Protein AF-A0AAW1KLZ0-F1 (afdb_monomer)

Radius of gyration: 22.23 Å; Cα contacts (8 Å, |Δi|>4): 34; chains: 1; bounding box: 44×63×55 Å

Sequence (126 aa):
MDEKMSIMEETTAYPTRASALPMIKRNHWLFYRKLFGDSEFSLIRERKLTFKEFVVITVILHMNVNRVIHMSDMGLRYGTGHVAVIYILFQLWIDMPLMMLCSFLSSYCRKSYLTFWDCVPLFQGK

Organism: Popillia japonica (NCBI:txid7064)

Foldseek 3Di:
DDDDDPPPPPPPPDQDCVRVVVVVVVVVVVVVCVVQNPVVVVVVVPDDDDPVRVVVVVVVVVPDPVVVVVLVVCCVVPNNVVSVVVVVCCCVPPVVVVVVVVVVLCVVVVDDPLCSCVVPVVPNHD

Mean predicted aligned error: 15.11 Å

pLDDT: mean 70.22, std 16.23, range [37.16, 94.5]

Solvent-accessible surface area (backbone atoms only — not comparable to full-atom values): 7654 Å² total; per-residue (Å²): 137,86,81,84,80,86,77,76,76,78,71,82,69,72,72,46,54,85,65,37,49,61,51,51,52,47,52,50,50,53,52,51,38,72,75,56,35,78,78,50,48,67,51,56,78,71,52,76,74,51,72,67,57,51,51,52,54,51,51,57,71,67,64,46,70,66,57,57,53,52,51,50,56,48,19,74,75,70,38,51,67,60,49,50,54,53,50,51,49,49,42,62,74,46,49,46,56,50,52,51,49,53,51,51,51,40,67,72,65,74,43,57,79,87,59,49,40,69,80,44,71,90,70,53,65,126

Structure (mmCIF, N/CA/C/O backbone):
data_AF-A0AAW1KLZ0-F1
#
_entry.id   AF-A0AAW1KLZ0-F1
#
loop_
_atom_site.group_PDB
_atom_site.id
_atom_site.type_symbol
_atom_site.label_atom_id
_atom_site.label_alt_id
_atom_site.label_comp_id
_atom_site.label_asym_id
_atom_site.label_entity_id
_atom_site.label_seq_id
_atom_site.pdbx_PDB_ins_code
_atom_site.Cartn_x
_atom_site.Cartn_y
_atom_site.Cartn_z
_atom_site.occupancy
_atom_site.B_iso_or_equiv
_atom_site.auth_seq_id
_atom_site.auth_comp_id
_atom_site.auth_asym_id
_atom_site.auth_atom_id
_atom_site.pdbx_PDB_model_num
ATOM 1 N N . MET A 1 1 ? 23.178 -47.233 35.937 1.00 46.44 1 MET A N 1
ATOM 2 C CA . MET A 1 1 ? 23.935 -46.343 35.030 1.00 46.44 1 MET A CA 1
ATOM 3 C C . MET A 1 1 ? 23.117 -46.214 33.760 1.00 46.44 1 MET A C 1
ATOM 5 O O . MET A 1 1 ? 22.369 -47.146 33.509 1.00 46.44 1 MET A O 1
ATOM 9 N N . ASP A 1 2 ? 23.222 -45.070 33.078 1.00 38.81 2 ASP A N 1
ATOM 10 C CA . ASP A 1 2 ? 22.354 -44.523 32.006 1.00 38.81 2 ASP A CA 1
ATOM 11 C C . ASP A 1 2 ? 21.281 -43.586 32.596 1.00 38.81 2 ASP A C 1
ATOM 13 O O . ASP A 1 2 ? 20.143 -43.969 32.834 1.00 38.81 2 ASP A O 1
ATOM 17 N N . GLU A 1 3 ? 21.582 -42.401 33.133 1.00 42.12 3 GLU A N 1
ATOM 18 C CA . GLU A 1 3 ? 22.242 -41.205 32.574 1.00 42.12 3 GLU A CA 1
ATOM 19 C C . GLU A 1 3 ? 21.648 -40.673 31.249 1.00 42.12 3 GLU A C 1
ATOM 21 O O . GLU A 1 3 ? 22.030 -41.072 30.160 1.00 42.12 3 GLU A O 1
ATOM 26 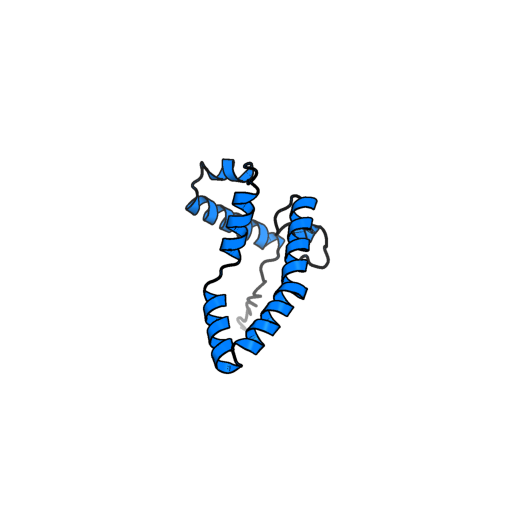N N . LYS A 1 4 ? 20.732 -39.702 31.422 1.00 46.59 4 LYS A N 1
ATOM 27 C CA . LYS A 1 4 ? 20.462 -38.504 30.601 1.00 46.59 4 LYS A CA 1
ATOM 28 C C . LYS A 1 4 ? 20.354 -38.660 29.078 1.00 46.59 4 LYS A C 1
ATOM 30 O O . LYS A 1 4 ? 21.356 -38.677 28.376 1.00 46.59 4 LYS A O 1
ATOM 35 N N . MET A 1 5 ? 19.150 -38.389 28.571 1.00 37.16 5 MET A N 1
ATOM 36 C CA . MET A 1 5 ? 19.009 -37.398 27.497 1.00 37.16 5 MET A CA 1
ATOM 37 C C . MET A 1 5 ? 17.598 -36.798 27.513 1.00 37.16 5 MET A C 1
ATOM 39 O O . MET A 1 5 ? 16.689 -37.243 26.820 1.00 37.16 5 MET A O 1
ATOM 43 N N . SER A 1 6 ? 17.400 -35.784 28.361 1.00 40.72 6 SER A N 1
ATOM 44 C CA . SER A 1 6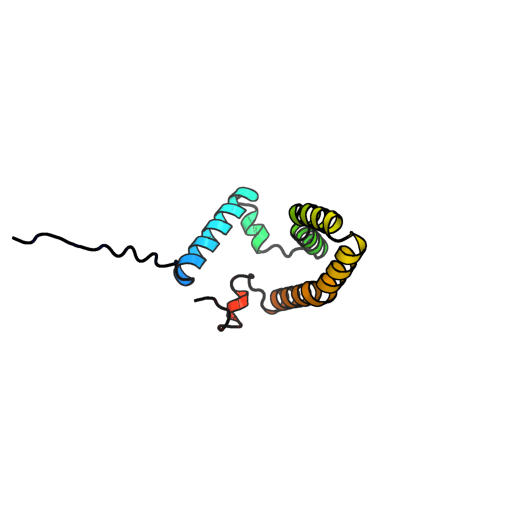 ? 16.271 -34.863 28.236 1.00 40.72 6 SER A CA 1
ATOM 45 C C . SER A 1 6 ? 16.500 -34.024 26.981 1.00 40.72 6 SER A C 1
ATOM 47 O O . SER A 1 6 ? 17.204 -33.013 27.016 1.00 40.72 6 SER A O 1
ATOM 49 N N . ILE A 1 7 ? 15.945 -34.470 25.860 1.00 45.44 7 ILE A N 1
ATOM 50 C CA . ILE A 1 7 ? 15.798 -33.633 24.677 1.00 45.44 7 ILE A CA 1
ATOM 51 C C . ILE A 1 7 ? 14.734 -32.600 25.054 1.00 45.44 7 ILE A C 1
ATOM 53 O O . ILE A 1 7 ? 13.538 -32.878 25.039 1.00 45.44 7 ILE A O 1
ATOM 57 N N . MET A 1 8 ? 15.189 -31.428 25.502 1.00 41.31 8 MET A N 1
ATOM 58 C CA . MET A 1 8 ? 14.387 -30.212 25.469 1.00 41.31 8 MET A CA 1
ATOM 59 C C . MET A 1 8 ? 14.072 -29.953 23.995 1.00 41.31 8 MET A C 1
ATOM 61 O O . MET A 1 8 ? 14.871 -29.358 23.276 1.00 41.31 8 MET A O 1
ATOM 65 N N . GLU A 1 9 ? 12.923 -30.442 23.532 1.00 40.16 9 GLU A N 1
ATOM 66 C CA . GLU A 1 9 ? 12.250 -29.847 22.387 1.00 40.16 9 GLU A CA 1
ATOM 67 C C . GLU A 1 9 ? 11.914 -28.412 22.787 1.00 40.16 9 GLU A C 1
ATOM 69 O O . GLU A 1 9 ? 10.923 -28.138 23.464 1.00 40.16 9 GLU A O 1
ATOM 74 N N . GLU A 1 10 ? 12.770 -27.476 22.391 1.00 43.78 10 GLU A N 1
ATOM 75 C CA . GLU A 1 10 ? 12.400 -26.075 22.292 1.00 43.78 10 GLU A CA 1
ATOM 76 C C . GLU A 1 10 ? 11.395 -25.972 21.139 1.00 43.78 10 GLU A C 1
ATOM 78 O O . GLU A 1 10 ? 11.713 -25.588 20.013 1.00 43.78 10 GLU A O 1
ATOM 83 N N . THR A 1 11 ? 10.155 -26.398 21.403 1.00 39.50 11 THR A N 1
ATOM 84 C CA . THR A 1 11 ? 9.012 -26.052 20.573 1.00 39.50 11 THR A CA 1
ATOM 85 C C . THR A 1 11 ? 8.966 -24.536 20.569 1.00 39.50 11 THR A C 1
ATOM 87 O O . THR A 1 11 ? 8.539 -23.916 21.546 1.00 39.50 11 THR A O 1
ATOM 90 N N . THR A 1 12 ? 9.438 -23.932 19.484 1.00 44.44 12 THR A N 1
ATOM 91 C CA . THR A 1 12 ? 9.213 -22.529 19.148 1.00 44.44 12 THR A CA 1
ATOM 92 C C . THR A 1 12 ? 7.720 -22.365 18.879 1.00 44.44 12 THR A C 1
ATOM 94 O O . THR A 1 12 ? 7.249 -22.269 17.751 1.00 44.44 12 THR A O 1
ATOM 97 N N . ALA A 1 13 ? 6.939 -22.423 19.957 1.00 51.16 13 ALA A N 1
ATOM 98 C CA . ALA A 1 13 ? 5.514 -22.207 19.945 1.00 51.16 13 ALA A CA 1
ATOM 99 C C . ALA A 1 13 ? 5.305 -20.737 19.589 1.00 51.16 13 ALA A C 1
ATOM 101 O O . ALA A 1 13 ? 5.526 -19.842 20.408 1.00 51.16 13 ALA A O 1
ATOM 102 N N . TYR A 1 14 ? 4.928 -20.486 18.337 1.00 48.4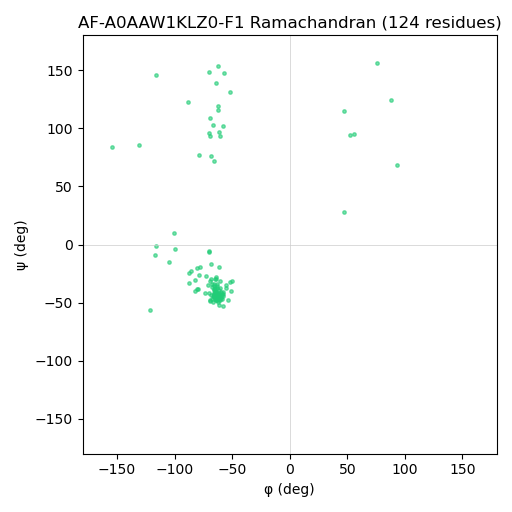4 14 TYR A N 1
ATOM 103 C CA . TYR A 1 14 ? 4.515 -19.162 17.904 1.00 48.44 14 TYR A CA 1
ATOM 104 C C . TYR A 1 14 ? 3.425 -18.652 18.861 1.00 48.44 14 TYR A C 1
ATOM 106 O O . TYR A 1 14 ? 2.487 -19.396 19.170 1.00 48.44 14 TYR A O 1
ATOM 114 N N . PRO A 1 15 ? 3.541 -17.417 19.380 1.00 53.12 15 PRO A N 1
ATOM 115 C CA . PRO A 1 15 ? 2.585 -16.906 20.347 1.00 53.12 15 PRO A CA 1
ATOM 116 C C . PRO A 1 15 ? 1.203 -16.848 19.697 1.00 53.12 15 PRO A C 1
ATOM 118 O O . PRO A 1 15 ? 0.988 -16.148 18.708 1.00 53.12 15 PRO A O 1
ATOM 121 N N . THR A 1 16 ? 0.258 -17.594 20.263 1.00 55.94 16 THR A N 1
ATOM 122 C CA . THR A 1 16 ? -1.135 -17.617 19.805 1.00 55.94 16 THR A CA 1
ATOM 123 C C . THR A 1 16 ? -1.727 -16.210 19.841 1.00 55.94 16 THR A C 1
ATOM 125 O O . THR A 1 16 ? -1.412 -15.421 20.734 1.00 55.94 16 THR A O 1
ATOM 128 N N . ARG A 1 17 ? -2.644 -15.875 18.926 1.00 49.91 17 ARG A N 1
ATOM 129 C CA . ARG A 1 17 ? -3.255 -14.531 18.856 1.00 49.91 17 ARG A CA 1
ATOM 130 C C . ARG A 1 17 ? -3.845 -14.059 20.197 1.00 49.91 17 ARG A C 1
ATOM 132 O O . ARG A 1 17 ? -3.766 -12.874 20.504 1.00 49.91 17 ARG A O 1
ATOM 139 N N . ALA A 1 18 ? -4.358 -14.967 21.030 1.00 58.53 18 ALA A N 1
ATOM 140 C CA . ALA A 1 18 ? -4.845 -14.658 22.380 1.00 58.53 18 ALA A CA 1
ATOM 141 C C . ALA A 1 18 ? -3.743 -14.146 23.333 1.00 58.53 18 ALA A C 1
ATOM 143 O O . ALA A 1 18 ? -4.010 -13.277 24.161 1.00 58.53 18 ALA A O 1
ATOM 144 N N . SER A 1 19 ? -2.510 -14.638 23.187 1.00 60.91 19 SER A N 1
ATOM 145 C CA . SER A 1 19 ? -1.341 -14.187 23.954 1.00 60.91 19 SER A CA 1
ATOM 146 C C . SER A 1 19 ? -0.630 -12.993 23.298 1.00 60.91 19 SER A C 1
ATOM 148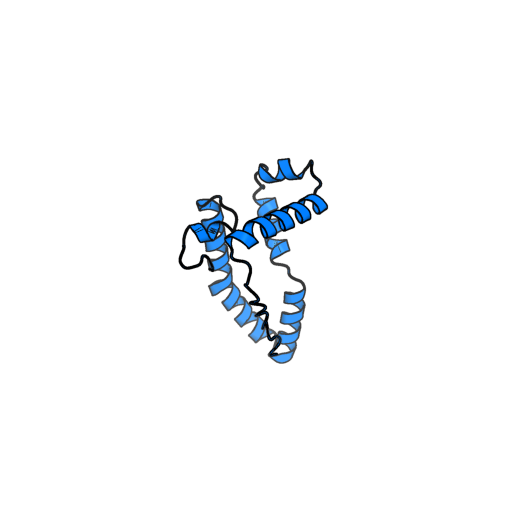 O O . SER A 1 19 ? -0.164 -12.088 23.992 1.00 60.91 19 SER A O 1
ATOM 150 N N . ALA A 1 20 ? -0.631 -12.920 21.963 1.00 57.75 20 ALA A N 1
ATOM 151 C CA . ALA A 1 20 ? 0.023 -11.857 21.201 1.00 57.75 20 ALA A CA 1
ATOM 152 C C . ALA A 1 20 ? -0.793 -10.553 21.134 1.00 57.75 20 ALA A C 1
ATOM 154 O O . ALA A 1 20 ? -0.222 -9.470 21.238 1.00 57.75 20 ALA A O 1
ATOM 155 N N . LEU A 1 21 ? -2.125 -10.612 21.002 1.00 58.44 21 LEU A N 1
ATOM 156 C CA . LEU A 1 21 ? -3.000 -9.430 20.959 1.00 58.44 21 LEU A CA 1
ATOM 157 C C . LEU A 1 21 ? -2.822 -8.482 22.153 1.00 58.44 21 LEU A C 1
ATOM 159 O O . LEU A 1 21 ? -2.715 -7.276 21.912 1.00 58.44 21 LEU A O 1
ATOM 163 N N . PRO A 1 22 ? -2.801 -8.946 23.419 1.00 65.56 22 PRO A N 1
ATOM 164 C CA . PRO A 1 22 ? -2.572 -8.054 24.549 1.00 65.56 22 PRO A CA 1
ATOM 165 C C . PRO A 1 22 ? -1.157 -7.463 24.531 1.00 65.56 22 PRO A C 1
ATOM 167 O O . PRO A 1 22 ? -1.013 -6.281 24.836 1.00 65.56 22 PRO A O 1
ATOM 170 N N . MET A 1 23 ? -0.134 -8.212 24.099 1.00 60.44 23 MET A N 1
ATOM 171 C CA . MET A 1 23 ? 1.227 -7.679 23.934 1.00 60.44 23 MET A CA 1
ATOM 172 C C . MET A 1 23 ? 1.318 -6.628 22.825 1.00 60.44 23 MET A C 1
ATOM 174 O O . MET A 1 23 ? 1.891 -5.567 23.045 1.00 60.44 23 MET A O 1
ATOM 178 N N . ILE A 1 24 ? 0.721 -6.872 21.657 1.00 64.94 24 ILE A N 1
ATOM 179 C CA . ILE A 1 24 ? 0.705 -5.927 20.532 1.00 64.94 24 ILE A CA 1
ATOM 180 C C . ILE A 1 24 ? -0.064 -4.668 20.923 1.00 64.94 24 ILE A C 1
ATOM 182 O O . ILE A 1 24 ? 0.436 -3.563 20.726 1.00 64.94 24 ILE A O 1
ATOM 186 N N . LYS A 1 25 ? -1.243 -4.815 21.546 1.00 66.25 25 LYS A N 1
ATOM 187 C CA . LYS A 1 25 ? -2.012 -3.680 22.074 1.00 66.25 25 LYS A CA 1
ATOM 188 C C . LYS A 1 25 ? -1.202 -2.894 23.098 1.00 66.25 25 LYS A C 1
ATOM 190 O O . LYS A 1 25 ? -1.206 -1.672 23.033 1.00 66.25 25 LYS A O 1
ATOM 195 N N . ARG A 1 26 ? -0.483 -3.571 23.999 1.00 66.62 26 ARG A N 1
ATOM 196 C CA . ARG A 1 26 ? 0.379 -2.936 25.005 1.00 66.62 26 ARG A CA 1
ATOM 197 C C . ARG A 1 26 ? 1.568 -2.216 24.372 1.00 66.62 26 ARG A C 1
ATOM 199 O O . ARG A 1 26 ? 1.857 -1.094 24.765 1.00 66.62 26 ARG A O 1
ATOM 206 N N . ASN A 1 27 ? 2.227 -2.808 23.382 1.00 68.31 27 ASN A N 1
ATOM 207 C CA . ASN A 1 27 ? 3.371 -2.198 22.707 1.00 68.31 27 ASN A CA 1
ATOM 208 C C . ASN A 1 27 ? 2.952 -1.008 21.841 1.00 68.31 27 ASN A C 1
ATOM 210 O O . ASN A 1 27 ? 3.598 0.033 21.900 1.00 68.31 27 ASN A O 1
ATOM 214 N N . HIS A 1 28 ? 1.834 -1.112 21.117 1.00 62.03 28 HIS A N 1
ATOM 215 C CA . HIS A 1 28 ? 1.221 0.038 20.452 1.00 62.03 28 HIS A CA 1
ATOM 216 C C . HIS A 1 28 ? 0.855 1.120 21.468 1.00 62.03 28 HIS A C 1
ATOM 218 O O . HIS A 1 28 ? 1.200 2.278 21.271 1.00 62.03 28 HIS A O 1
ATOM 224 N N . TRP A 1 29 ? 0.211 0.751 22.576 1.00 60.28 29 TRP A N 1
ATOM 225 C CA . TRP A 1 29 ? -0.160 1.691 23.633 1.00 60.28 29 TRP A CA 1
ATOM 226 C C . TRP A 1 29 ? 1.063 2.426 24.201 1.00 60.28 29 TRP A C 1
ATOM 228 O O . TRP A 1 29 ? 1.047 3.649 24.302 1.00 60.28 29 TRP A O 1
ATOM 238 N N . LEU A 1 30 ? 2.161 1.712 24.470 1.00 69.06 30 LEU A N 1
ATOM 239 C CA . LEU A 1 30 ? 3.429 2.298 24.916 1.00 69.06 30 LEU A CA 1
ATOM 240 C C . LEU A 1 30 ? 4.071 3.202 23.854 1.00 69.06 30 LEU A C 1
ATOM 242 O O . LEU A 1 30 ? 4.631 4.243 24.197 1.00 69.06 30 LEU A O 1
ATOM 246 N N . PHE A 1 31 ? 3.996 2.821 22.578 1.00 68.75 31 PHE A N 1
ATOM 247 C CA . PHE A 1 31 ? 4.537 3.600 21.466 1.00 68.75 31 PHE A CA 1
ATOM 248 C C . PHE A 1 31 ? 3.782 4.918 21.277 1.00 68.75 31 PHE A C 1
ATOM 250 O O . PHE A 1 31 ? 4.394 5.984 21.250 1.00 68.75 31 PHE A O 1
ATOM 257 N N . TYR A 1 32 ? 2.451 4.870 21.230 1.00 57.34 32 TYR A N 1
ATOM 258 C CA . TYR A 1 32 ? 1.640 6.076 21.100 1.00 57.34 32 TYR A CA 1
ATOM 259 C C . TYR A 1 32 ? 1.748 6.991 22.323 1.00 57.34 32 TYR A C 1
ATOM 261 O O . TYR A 1 32 ? 1.838 8.206 22.171 1.00 57.34 32 TYR A O 1
ATOM 269 N N . ARG A 1 33 ? 1.821 6.423 23.530 1.00 64.44 33 ARG A N 1
ATOM 270 C CA . ARG A 1 33 ? 2.079 7.176 24.761 1.00 64.44 33 ARG A CA 1
ATOM 271 C C . ARG A 1 33 ? 3.426 7.904 24.728 1.00 64.44 33 ARG A C 1
ATOM 273 O O . ARG A 1 33 ? 3.518 9.022 25.217 1.00 64.44 33 ARG A O 1
ATOM 280 N N . LYS A 1 34 ? 4.468 7.301 24.141 1.00 68.56 34 LYS A N 1
ATOM 281 C CA . LYS A 1 34 ? 5.769 7.966 23.949 1.00 68.56 34 LYS A CA 1
ATOM 282 C C . LYS A 1 34 ? 5.722 9.102 22.923 1.00 68.56 34 LYS A C 1
ATOM 284 O O . LYS A 1 34 ? 6.491 10.042 23.063 1.00 68.56 34 LYS A O 1
ATOM 289 N N . LEU A 1 35 ? 4.859 9.007 21.912 1.00 62.62 35 LEU A N 1
ATOM 290 C CA . LEU A 1 35 ? 4.721 10.024 20.864 1.00 62.62 35 LEU A CA 1
ATOM 291 C C . LEU A 1 35 ? 3.861 11.222 21.284 1.00 62.62 35 LEU A C 1
ATOM 293 O O . LEU A 1 35 ? 4.191 12.343 20.918 1.00 62.62 35 LEU A O 1
ATOM 297 N N . PHE A 1 36 ? 2.778 10.986 22.031 1.00 61.41 36 PHE A N 1
ATOM 298 C CA . PHE A 1 36 ? 1.755 12.002 22.320 1.00 61.41 36 PHE A CA 1
ATOM 299 C C . PHE A 1 36 ? 1.624 12.359 23.816 1.00 61.41 36 PHE A C 1
ATOM 301 O O . PHE A 1 36 ? 0.949 13.320 24.163 1.00 61.41 36 PHE A O 1
ATOM 308 N N . GLY A 1 37 ? 2.275 11.624 24.726 1.00 56.09 37 GLY A N 1
ATOM 309 C CA . GLY A 1 37 ? 2.140 11.828 26.175 1.00 56.09 37 GLY A CA 1
ATOM 310 C C . GLY A 1 37 ? 0.817 11.296 26.753 1.00 56.09 37 GLY A C 1
ATOM 311 O O . GLY A 1 37 ? -0.183 11.140 26.053 1.00 56.09 37 GLY A O 1
ATOM 312 N N . ASP A 1 38 ? 0.802 10.980 28.056 1.00 58.00 38 ASP A N 1
ATOM 313 C CA . ASP A 1 38 ? -0.352 10.345 28.730 1.00 58.00 38 ASP A CA 1
ATOM 314 C C . ASP A 1 38 ? -1.618 11.234 28.747 1.00 58.00 38 ASP A C 1
ATOM 316 O O . ASP A 1 38 ? -2.732 10.710 28.758 1.00 58.00 38 ASP A O 1
ATOM 320 N N . SER A 1 39 ? -1.470 12.564 28.723 1.00 55.19 39 SER A N 1
ATOM 321 C CA . SER A 1 39 ? -2.585 13.521 28.808 1.00 55.19 39 SER A CA 1
ATOM 322 C C . SER A 1 39 ? -3.302 13.773 27.479 1.00 55.19 39 SER A C 1
ATOM 324 O O . SER A 1 39 ? -4.504 14.025 27.486 1.00 55.19 39 SER A O 1
ATOM 326 N N . GLU A 1 40 ? -2.611 13.690 26.337 1.00 51.78 40 GLU A N 1
ATOM 327 C CA . GLU A 1 40 ? -3.251 13.868 25.024 1.00 51.78 40 GLU A CA 1
ATOM 328 C C . GLU A 1 40 ? -3.864 12.565 24.498 1.00 51.78 40 GLU A C 1
ATOM 330 O O . GLU A 1 40 ? -4.800 12.584 23.700 1.00 51.78 40 GLU A O 1
ATOM 335 N N . PHE A 1 41 ? -3.391 11.408 24.970 1.00 48.25 41 PHE A N 1
ATOM 336 C CA . PHE A 1 41 ? -3.827 10.117 24.444 1.00 48.25 41 PHE A CA 1
ATOM 337 C C . PHE A 1 41 ? -5.270 9.742 24.824 1.00 48.25 41 PHE A C 1
ATOM 339 O O . PHE A 1 41 ? -5.992 9.149 24.017 1.00 48.25 41 PHE A O 1
ATOM 346 N N . SER A 1 42 ? -5.720 10.114 26.027 1.00 50.78 42 SER A N 1
ATOM 347 C CA . SER A 1 42 ? -7.122 9.948 26.442 1.00 50.78 42 SER A CA 1
ATOM 348 C C . SER A 1 42 ? -8.066 10.805 25.593 1.00 50.78 42 SER A C 1
ATOM 350 O O . SER A 1 42 ? -9.121 10.325 25.183 1.00 50.78 42 SER A O 1
ATOM 352 N N . LEU A 1 43 ? -7.637 12.018 25.231 1.00 49.78 43 LEU A N 1
ATOM 353 C CA . LEU A 1 43 ? -8.342 12.910 24.311 1.00 49.78 43 LEU A CA 1
ATOM 354 C C . LEU A 1 43 ? -8.408 12.335 22.888 1.00 49.78 43 LEU A C 1
ATOM 356 O O . LEU A 1 43 ? -9.462 12.385 22.263 1.00 49.78 43 LEU A O 1
ATOM 360 N N . ILE A 1 44 ? -7.329 11.733 22.377 1.00 53.78 44 ILE A N 1
ATOM 361 C CA . ILE A 1 44 ? -7.277 11.177 21.011 1.00 53.78 44 ILE A CA 1
ATOM 362 C C . ILE A 1 44 ? -8.231 9.986 20.825 1.00 53.78 44 ILE A C 1
ATOM 364 O O . ILE A 1 44 ? -8.805 9.830 19.748 1.00 53.78 44 ILE A O 1
ATOM 368 N N . ARG A 1 45 ? -8.446 9.155 21.856 1.00 52.69 45 ARG A N 1
ATOM 369 C CA . ARG A 1 45 ? -9.351 7.993 21.761 1.00 52.69 45 ARG A CA 1
ATOM 370 C C . ARG A 1 45 ? -10.814 8.394 21.536 1.00 52.69 45 ARG A C 1
ATOM 372 O O . ARG A 1 45 ? -11.560 7.637 20.918 1.00 52.69 45 ARG A O 1
ATOM 379 N N . GLU A 1 46 ? -11.209 9.566 22.025 1.00 54.38 46 GLU A N 1
ATOM 380 C CA . GLU A 1 46 ? -12.573 10.096 21.908 1.00 54.38 46 GLU A CA 1
ATOM 381 C C . GLU A 1 46 ? -12.701 11.211 20.858 1.00 54.38 46 GLU A C 1
ATOM 383 O O . GLU A 1 46 ? -13.811 11.530 20.418 1.00 54.38 46 GLU A O 1
ATOM 388 N N . ARG A 1 47 ? -11.580 11.784 20.399 1.00 59.16 47 ARG A N 1
ATOM 389 C CA . ARG A 1 47 ? -11.568 12.836 19.380 1.00 59.16 47 ARG A CA 1
ATOM 390 C C . ARG A 1 47 ? -11.981 12.258 18.030 1.00 59.16 47 ARG A C 1
ATOM 392 O O . ARG A 1 47 ? -11.236 11.539 17.369 1.00 59.16 47 ARG A O 1
ATOM 399 N N . LYS A 1 48 ? -13.1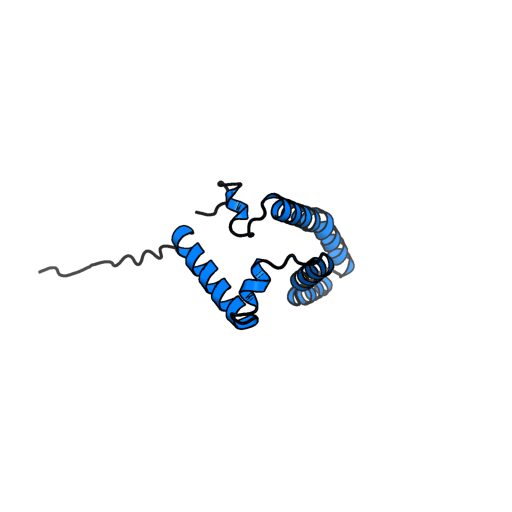83 12.626 17.585 1.00 62.91 48 LYS A N 1
ATOM 400 C CA . LYS A 1 48 ? -13.612 12.423 16.198 1.00 62.91 48 LYS A CA 1
ATOM 401 C C . LYS A 1 48 ? -12.678 13.227 15.295 1.00 62.91 48 LYS A C 1
ATOM 403 O O . LYS A 1 48 ? -12.650 14.452 15.391 1.00 62.91 48 LYS A O 1
ATOM 408 N N . LEU A 1 49 ? -11.916 12.546 14.441 1.00 68.06 49 LEU A N 1
ATOM 409 C CA . LEU A 1 49 ? -11.109 13.223 13.432 1.00 68.06 49 LEU A CA 1
ATOM 410 C C . LEU A 1 49 ? -12.018 13.962 12.451 1.00 68.06 49 LEU A C 1
ATOM 412 O O . LEU A 1 49 ? -13.039 13.438 11.999 1.00 68.06 49 LEU A O 1
ATOM 416 N N . THR A 1 50 ? -11.608 15.168 12.084 1.00 76.31 50 THR A N 1
ATOM 417 C CA . THR A 1 50 ? -12.233 15.911 10.992 1.00 76.31 50 THR A CA 1
ATOM 418 C C . THR A 1 50 ? -11.892 15.230 9.667 1.00 76.31 50 THR A C 1
ATOM 420 O O . THR A 1 50 ? -10.792 14.705 9.502 1.00 76.31 50 THR A O 1
ATOM 423 N N . PHE A 1 51 ? -12.787 15.291 8.675 1.00 74.00 51 PHE A N 1
ATOM 424 C CA . PHE A 1 51 ? -12.549 14.707 7.345 1.00 74.00 51 PHE A CA 1
ATOM 425 C C . PHE A 1 51 ? -11.202 15.137 6.733 1.00 74.00 51 PHE A C 1
ATOM 427 O O . PHE A 1 51 ? -10.477 14.316 6.181 1.00 74.00 51 PHE A O 1
ATOM 434 N N . LYS A 1 52 ? -10.821 16.410 6.905 1.00 70.62 52 LYS A N 1
ATOM 435 C CA . LYS A 1 52 ? -9.523 16.932 6.451 1.00 70.62 52 LYS A CA 1
ATOM 436 C C . LYS A 1 52 ? -8.337 16.233 7.127 1.00 70.62 52 LYS A C 1
ATOM 438 O O . LYS A 1 52 ? -7.403 15.839 6.441 1.00 70.62 52 LYS A O 1
ATOM 443 N N . GLU A 1 53 ? -8.388 16.052 8.447 1.00 75.88 53 GLU A N 1
ATOM 444 C CA . GLU A 1 53 ? -7.334 15.368 9.214 1.00 75.88 53 GLU A CA 1
ATOM 445 C C . GLU A 1 53 ? -7.221 13.897 8.784 1.00 75.88 53 GLU A C 1
ATOM 447 O O . GLU A 1 53 ? -6.119 13.393 8.578 1.00 75.88 53 GLU A O 1
ATOM 452 N N . PHE A 1 54 ? -8.359 13.232 8.563 1.00 76.94 54 PHE A N 1
ATOM 453 C CA . PHE A 1 54 ? -8.403 11.857 8.066 1.00 76.94 54 PHE A CA 1
ATOM 454 C C . PHE A 1 54 ? -7.744 11.712 6.686 1.00 76.94 54 PHE A C 1
ATOM 456 O O . PHE A 1 54 ? -6.924 10.814 6.485 1.00 76.94 54 PHE A O 1
ATOM 463 N N . VAL A 1 55 ? -8.052 12.612 5.745 1.00 76.81 55 VAL A N 1
ATOM 464 C CA . VAL A 1 55 ? -7.447 12.603 4.404 1.00 76.81 55 VAL A CA 1
ATOM 465 C C . VAL A 1 55 ? -5.940 12.836 4.487 1.00 76.81 55 VAL A C 1
ATOM 467 O O . VAL A 1 55 ? -5.182 12.087 3.878 1.00 76.81 55 VAL A O 1
ATOM 470 N N . VAL A 1 56 ? -5.487 13.815 5.275 1.00 81.00 56 VAL A N 1
ATOM 471 C CA . VAL A 1 56 ? -4.055 14.121 5.423 1.00 81.00 56 VAL A CA 1
ATOM 472 C C . VAL A 1 56 ? -3.287 12.929 5.991 1.00 81.00 56 VAL A C 1
ATOM 474 O O . VAL A 1 56 ? -2.275 12.534 5.417 1.00 81.00 56 VAL A O 1
ATOM 477 N N . ILE A 1 57 ? -3.785 12.303 7.061 1.00 80.00 57 ILE A N 1
ATOM 478 C CA . ILE A 1 57 ? -3.147 11.114 7.647 1.00 80.00 57 ILE A CA 1
ATOM 479 C C . ILE A 1 57 ? -3.105 9.971 6.630 1.00 80.00 57 ILE A C 1
ATOM 481 O O . ILE A 1 57 ? -2.077 9.312 6.490 1.00 80.00 57 ILE A O 1
ATOM 485 N N . THR A 1 58 ? -4.189 9.764 5.881 1.00 80.12 58 THR A N 1
ATOM 486 C CA . THR A 1 58 ? -4.261 8.715 4.854 1.00 80.12 58 THR A CA 1
ATOM 487 C C . THR A 1 58 ? -3.246 8.948 3.735 1.00 80.12 58 THR A C 1
ATOM 489 O O . THR A 1 58 ? -2.580 8.002 3.316 1.00 80.12 58 THR A O 1
ATOM 492 N N . VAL A 1 59 ? -3.088 10.194 3.277 1.00 80.88 59 VAL A N 1
ATOM 493 C CA . VAL A 1 59 ? -2.107 10.568 2.246 1.00 80.88 59 VAL A CA 1
ATOM 494 C C . VAL A 1 59 ? -0.683 10.366 2.753 1.00 80.88 59 VAL A C 1
ATOM 496 O O . VAL A 1 59 ? 0.116 9.741 2.061 1.00 80.88 59 VAL A O 1
ATOM 499 N N . ILE A 1 60 ? -0.372 10.827 3.968 1.00 82.81 60 ILE A N 1
ATOM 500 C CA . ILE A 1 60 ? 0.953 10.643 4.579 1.00 82.81 60 ILE A CA 1
ATOM 501 C C . ILE A 1 60 ? 1.290 9.152 4.680 1.00 82.81 60 ILE A C 1
ATOM 503 O O . ILE A 1 60 ? 2.396 8.746 4.339 1.00 82.81 60 ILE A O 1
ATOM 507 N N . LEU A 1 61 ? 0.325 8.326 5.089 1.00 80.06 61 LEU A N 1
ATOM 508 C CA . LEU A 1 61 ? 0.523 6.886 5.240 1.00 80.06 61 LEU A CA 1
ATOM 509 C C . LEU A 1 61 ? 0.724 6.175 3.888 1.00 80.06 61 LEU A C 1
ATOM 511 O O . LEU A 1 61 ? 1.458 5.192 3.818 1.00 80.06 61 LEU A O 1
ATOM 515 N N . HIS A 1 62 ? 0.131 6.695 2.807 1.00 79.12 62 HIS A N 1
ATOM 516 C CA . HIS A 1 62 ? 0.353 6.195 1.445 1.00 79.12 62 HIS A CA 1
ATOM 517 C C . HIS A 1 62 ? 1.663 6.683 0.814 1.00 79.12 62 HIS A C 1
ATOM 519 O O . HIS A 1 62 ? 2.210 6.006 -0.064 1.00 79.12 62 HIS A O 1
ATOM 525 N N . MET A 1 63 ? 2.182 7.838 1.237 1.00 79.38 63 MET A N 1
ATOM 526 C CA . MET A 1 63 ? 3.445 8.388 0.748 1.00 79.38 63 MET A CA 1
ATOM 527 C C . MET A 1 63 ? 4.641 7.703 1.413 1.00 79.38 63 MET A C 1
ATOM 529 O O . MET A 1 63 ? 5.304 8.244 2.293 1.00 79.38 63 MET A O 1
ATOM 533 N N . ASN A 1 64 ? 4.940 6.488 0.960 1.00 80.00 64 ASN A N 1
ATOM 534 C CA . ASN A 1 64 ? 6.143 5.771 1.358 1.00 80.00 64 ASN A CA 1
ATOM 535 C C . ASN A 1 64 ? 7.313 6.115 0.420 1.00 80.00 64 ASN A C 1
ATOM 537 O O . ASN A 1 64 ? 7.240 5.868 -0.785 1.00 80.00 64 ASN A O 1
ATOM 541 N N . VAL A 1 65 ? 8.414 6.628 0.980 1.00 81.06 65 VAL A N 1
ATOM 542 C CA . VAL A 1 65 ? 9.649 6.961 0.242 1.00 81.06 65 VAL A CA 1
ATOM 543 C C . VAL A 1 65 ? 10.193 5.753 -0.530 1.00 81.06 65 VAL A C 1
ATOM 545 O O . VAL A 1 65 ? 10.640 5.900 -1.667 1.00 81.06 65 VAL A O 1
ATOM 548 N N . ASN A 1 66 ? 10.053 4.539 0.015 1.00 84.94 66 ASN A N 1
ATOM 549 C CA . ASN A 1 66 ? 10.470 3.315 -0.675 1.00 84.94 66 ASN A CA 1
ATOM 550 C C . ASN A 1 66 ? 9.720 3.110 -1.998 1.00 84.94 66 ASN A C 1
ATOM 552 O O . ASN A 1 66 ? 10.289 2.580 -2.950 1.00 84.94 66 ASN A O 1
ATOM 556 N N . ARG A 1 67 ? 8.462 3.559 -2.093 1.00 82.75 67 ARG A N 1
ATOM 557 C CA . ARG A 1 67 ? 7.652 3.437 -3.314 1.00 82.75 67 ARG A CA 1
ATOM 558 C C . ARG A 1 67 ? 8.242 4.271 -4.449 1.00 82.75 67 ARG A C 1
ATOM 560 O O . ARG A 1 67 ? 8.294 3.799 -5.578 1.00 82.75 67 ARG A O 1
ATOM 567 N N . VAL A 1 68 ? 8.745 5.468 -4.137 1.00 84.62 68 VAL A N 1
ATOM 568 C CA . VAL A 1 68 ? 9.377 6.372 -5.113 1.00 84.62 68 VAL A CA 1
ATOM 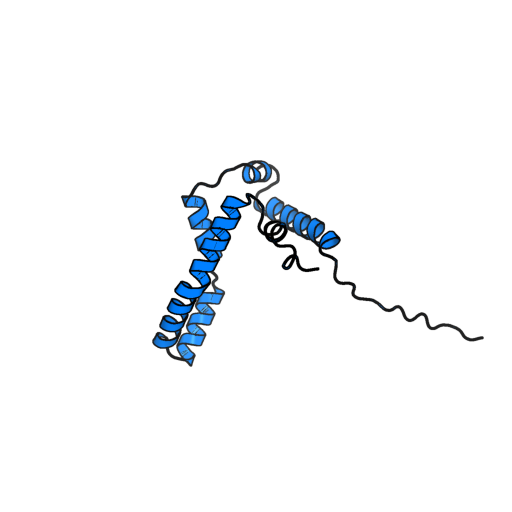569 C C . VAL A 1 68 ? 10.678 5.772 -5.647 1.00 84.62 68 VAL A C 1
ATOM 571 O O . VAL A 1 68 ? 10.906 5.761 -6.858 1.00 84.62 68 VAL A O 1
ATOM 574 N N . ILE A 1 69 ? 11.505 5.218 -4.754 1.00 90.31 69 ILE A N 1
ATOM 575 C CA . ILE A 1 69 ? 12.784 4.595 -5.122 1.00 90.31 69 ILE A CA 1
ATOM 576 C C . ILE A 1 69 ? 12.540 3.366 -6.006 1.00 90.31 69 ILE A C 1
ATOM 578 O O . ILE A 1 69 ? 13.127 3.257 -7.081 1.00 90.31 69 I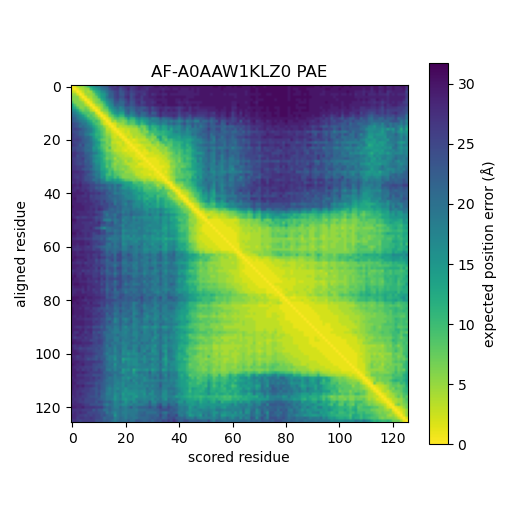LE A O 1
ATOM 582 N N . HIS A 1 70 ? 11.622 2.479 -5.607 1.00 89.00 70 HIS A N 1
ATOM 583 C CA . HIS A 1 70 ? 11.291 1.289 -6.393 1.00 89.00 70 HIS A CA 1
ATOM 584 C C . HIS A 1 70 ? 10.673 1.625 -7.750 1.00 89.00 70 HIS A C 1
ATOM 586 O O . HIS A 1 70 ? 11.022 0.998 -8.746 1.00 89.00 70 HIS A O 1
ATOM 592 N N . MET A 1 71 ? 9.786 2.620 -7.816 1.00 87.81 71 MET A N 1
ATOM 593 C CA . MET A 1 71 ? 9.196 3.047 -9.084 1.00 87.81 71 MET A CA 1
ATOM 594 C C . MET A 1 71 ? 10.259 3.603 -10.040 1.00 87.81 71 MET A C 1
ATOM 596 O O . MET A 1 71 ? 10.209 3.323 -11.236 1.00 87.81 71 MET A O 1
ATOM 600 N N . SER A 1 72 ? 11.250 4.326 -9.510 1.00 90.38 72 SER A N 1
ATOM 601 C CA . SER A 1 72 ? 12.373 4.846 -10.296 1.00 90.38 72 SER A CA 1
ATOM 602 C C . SER A 1 72 ? 13.278 3.720 -10.814 1.00 90.38 72 SER A C 1
ATOM 604 O O . SER A 1 72 ? 13.575 3.687 -12.005 1.00 90.38 72 SER A O 1
ATOM 606 N N . ASP A 1 73 ? 13.655 2.757 -9.963 1.00 93.75 73 ASP A N 1
ATOM 607 C CA . ASP A 1 73 ? 14.463 1.593 -10.372 1.00 93.75 73 ASP A CA 1
ATOM 608 C C . ASP A 1 73 ? 13.738 0.741 -11.429 1.00 93.75 73 ASP A C 1
ATOM 610 O O . ASP A 1 73 ? 14.317 0.395 -12.459 1.00 93.75 73 ASP A O 1
ATOM 614 N N . MET A 1 74 ? 12.441 0.470 -11.243 1.00 92.38 74 MET A N 1
ATOM 615 C CA . MET A 1 74 ? 11.653 -0.259 -12.241 1.00 92.38 74 MET A CA 1
ATOM 616 C C . MET A 1 74 ? 11.503 0.521 -13.550 1.00 92.38 74 MET A C 1
ATOM 618 O O . MET A 1 74 ? 11.599 -0.071 -14.625 1.00 92.38 74 MET A O 1
ATOM 622 N N . GLY A 1 75 ? 11.294 1.839 -13.479 1.00 93.06 75 GLY A N 1
ATOM 623 C CA . GLY A 1 75 ? 11.192 2.701 -14.656 1.00 93.06 75 GLY A CA 1
ATOM 624 C C . GLY A 1 75 ? 12.469 2.701 -15.498 1.00 93.06 75 GLY A C 1
ATOM 625 O O . GLY A 1 75 ? 12.385 2.632 -16.723 1.00 93.06 75 GLY A O 1
ATOM 626 N N . LEU A 1 76 ? 13.642 2.693 -14.855 1.00 93.44 76 LEU A N 1
ATOM 627 C CA . LEU A 1 76 ? 14.935 2.601 -15.541 1.00 93.44 76 LEU A CA 1
ATOM 628 C C . LEU A 1 76 ? 15.156 1.238 -16.214 1.00 93.44 76 LEU A C 1
ATOM 630 O O . LEU A 1 76 ? 15.766 1.182 -17.277 1.00 93.44 76 LEU A O 1
ATOM 634 N N . ARG A 1 77 ? 14.652 0.144 -15.626 1.00 94.25 77 ARG A N 1
ATOM 635 C CA . ARG A 1 77 ? 14.845 -1.221 -16.153 1.00 94.25 77 ARG A CA 1
ATOM 636 C C . ARG A 1 77 ? 13.871 -1.605 -17.265 1.00 94.25 77 ARG A C 1
ATOM 638 O O . ARG A 1 77 ? 14.268 -2.275 -18.211 1.00 94.25 77 ARG A O 1
ATOM 645 N N . TYR A 1 78 ? 12.604 -1.213 -17.141 1.00 93.19 78 TYR A N 1
ATOM 646 C CA . TYR A 1 78 ? 11.516 -1.685 -18.012 1.00 93.19 78 TYR A CA 1
ATOM 647 C C . TYR A 1 78 ? 10.879 -0.572 -18.856 1.00 93.19 78 TYR A C 1
ATOM 649 O O . TYR A 1 78 ? 9.977 -0.827 -19.653 1.00 93.19 78 TYR A O 1
ATOM 657 N N . GLY A 1 79 ? 11.350 0.666 -18.699 1.00 92.44 79 GLY A N 1
ATOM 658 C CA . GLY A 1 79 ? 10.803 1.844 -19.355 1.00 92.44 79 GLY A CA 1
ATOM 659 C C . GLY A 1 79 ? 9.670 2.478 -18.547 1.00 92.44 79 GLY A C 1
ATOM 660 O O . GLY A 1 79 ? 8.647 1.856 -18.250 1.00 92.44 79 GLY A O 1
ATOM 661 N N . THR A 1 80 ? 9.829 3.765 -18.243 1.00 91.00 80 THR A N 1
ATOM 662 C CA . THR A 1 80 ? 8.931 4.537 -17.372 1.00 91.00 80 THR A CA 1
ATOM 663 C C . THR A 1 80 ? 7.469 4.509 -17.823 1.00 91.00 80 THR A C 1
ATOM 665 O O . THR A 1 80 ? 6.577 4.417 -16.985 1.00 91.00 80 THR A O 1
ATOM 668 N N . GLY A 1 81 ? 7.207 4.538 -19.136 1.00 90.88 81 GLY A N 1
ATOM 669 C CA . GLY A 1 81 ? 5.844 4.537 -19.680 1.00 90.88 81 GLY A CA 1
ATOM 670 C C . GLY A 1 81 ? 5.064 3.257 -19.364 1.00 90.88 81 GLY A C 1
ATOM 671 O O . GLY A 1 81 ? 3.945 3.328 -18.862 1.00 90.88 81 GLY A O 1
ATOM 672 N N . HIS A 1 82 ? 5.666 2.086 -19.588 1.00 91.38 82 HIS A N 1
ATOM 673 C CA . HIS A 1 82 ? 5.015 0.796 -19.332 1.00 91.38 82 HIS A CA 1
ATOM 674 C C . HIS A 1 82 ? 4.759 0.587 -17.839 1.00 91.38 82 HIS A C 1
ATOM 676 O O . HIS A 1 82 ? 3.657 0.207 -17.442 1.00 91.38 82 HIS A O 1
ATOM 682 N N . VAL A 1 83 ? 5.755 0.902 -17.006 1.00 93.19 83 VAL A N 1
ATOM 683 C CA . VAL A 1 83 ? 5.635 0.802 -15.547 1.00 93.19 83 VAL A CA 1
ATOM 684 C C . VAL A 1 83 ? 4.541 1.735 -15.026 1.00 93.19 83 VAL A C 1
ATOM 686 O O . VAL A 1 83 ? 3.729 1.310 -14.209 1.00 93.19 83 VAL A O 1
ATOM 689 N N . ALA A 1 84 ? 4.458 2.973 -15.527 1.00 90.31 84 ALA A N 1
ATOM 690 C CA . ALA A 1 84 ? 3.419 3.918 -15.126 1.00 90.31 84 ALA A CA 1
ATOM 691 C C . ALA A 1 84 ? 2.009 3.428 -15.489 1.00 90.31 84 ALA A C 1
ATOM 693 O O . ALA A 1 84 ? 1.1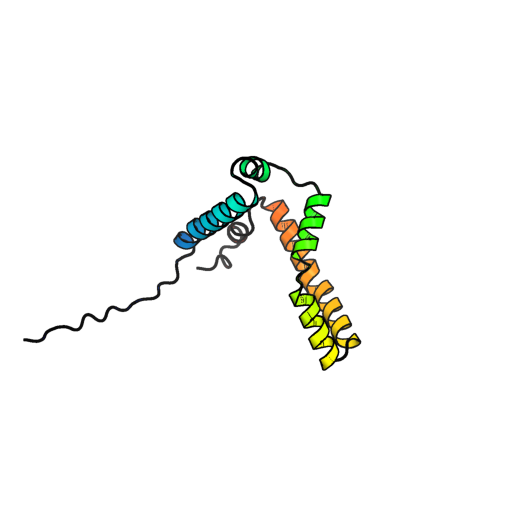12 3.488 -14.650 1.00 90.31 84 ALA A O 1
ATOM 694 N N . VAL A 1 85 ? 1.808 2.900 -16.701 1.00 93.75 85 VAL A N 1
ATOM 695 C CA . VAL A 1 85 ? 0.499 2.383 -17.135 1.00 93.75 85 VAL A CA 1
ATOM 696 C C . VAL A 1 85 ? 0.064 1.194 -16.281 1.00 93.75 85 VAL A C 1
ATOM 698 O O . VAL A 1 85 ? -1.058 1.182 -15.777 1.00 93.75 85 VAL A O 1
ATOM 701 N N . ILE A 1 86 ? 0.953 0.219 -16.068 1.00 93.31 86 ILE A N 1
ATOM 702 C CA . ILE A 1 86 ? 0.662 -0.944 -15.218 1.00 93.31 86 ILE A CA 1
ATOM 703 C C . ILE A 1 86 ? 0.331 -0.479 -13.801 1.00 93.31 86 ILE A C 1
ATOM 705 O O . ILE A 1 86 ? -0.668 -0.906 -13.228 1.00 93.31 86 ILE A O 1
ATOM 709 N N . TYR A 1 87 ? 1.123 0.439 -13.252 1.00 90.56 87 TYR A N 1
ATOM 710 C CA . TYR A 1 87 ? 0.898 0.972 -11.917 1.00 90.56 87 TYR A CA 1
ATOM 711 C C . TYR A 1 87 ? -0.472 1.654 -11.788 1.00 90.56 87 TYR A C 1
ATOM 713 O O . TYR A 1 87 ? -1.192 1.391 -10.829 1.00 90.56 87 TYR A O 1
ATOM 721 N N . ILE A 1 88 ? -0.876 2.467 -12.771 1.00 91.44 88 ILE A N 1
ATOM 722 C CA . ILE A 1 88 ? -2.200 3.108 -12.800 1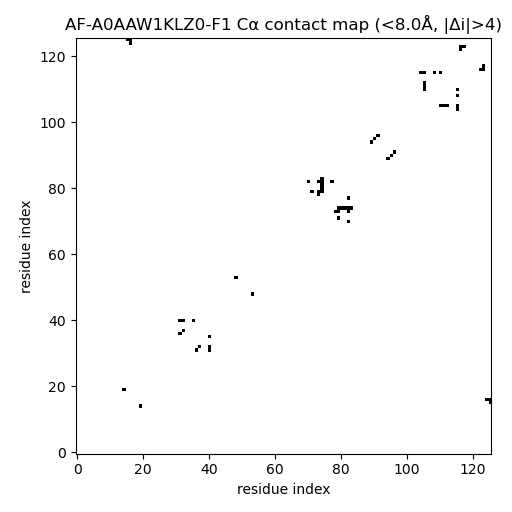.00 91.44 88 ILE A CA 1
ATOM 723 C C . ILE A 1 88 ? -3.315 2.059 -12.840 1.00 91.44 88 ILE A C 1
ATOM 725 O O . ILE A 1 88 ? -4.291 2.177 -12.100 1.00 91.44 88 ILE A O 1
ATOM 729 N N . LEU A 1 89 ? -3.171 1.018 -13.664 1.00 94.50 89 LEU A N 1
ATOM 730 C CA . LEU A 1 89 ? -4.156 -0.059 -13.736 1.00 94.50 89 LEU A CA 1
ATOM 731 C C . LEU A 1 89 ? -4.273 -0.793 -12.395 1.00 94.50 89 LEU A C 1
ATOM 733 O O . LEU A 1 89 ? -5.374 -0.923 -11.871 1.00 94.50 89 LEU A O 1
ATOM 737 N N . PHE A 1 90 ? -3.161 -1.201 -11.785 1.00 92.88 90 PHE A N 1
ATOM 738 C CA . PHE A 1 90 ? -3.182 -1.840 -10.465 1.00 92.88 90 PHE A CA 1
ATOM 739 C C . PHE A 1 90 ? -3.800 -0.934 -9.392 1.00 92.88 90 PHE A C 1
ATOM 741 O O . PHE A 1 90 ? -4.599 -1.393 -8.573 1.00 92.88 90 PHE A O 1
ATOM 748 N N . GLN A 1 91 ? -3.486 0.361 -9.419 1.00 88.94 91 GLN A N 1
ATOM 749 C CA . GLN A 1 91 ? -4.028 1.331 -8.474 1.00 88.94 91 GLN A CA 1
ATOM 750 C C . GLN A 1 91 ? -5.555 1.456 -8.597 1.00 88.94 91 GLN A C 1
ATOM 752 O O . GLN A 1 91 ? -6.254 1.467 -7.584 1.00 88.94 91 GLN A O 1
ATOM 757 N N . LEU A 1 92 ? -6.082 1.532 -9.822 1.00 91.25 92 LEU A N 1
ATOM 758 C CA . LEU A 1 92 ? -7.518 1.682 -10.073 1.00 91.25 92 LEU A CA 1
ATOM 759 C C . LEU A 1 92 ? -8.300 0.392 -9.814 1.00 91.25 92 LEU A C 1
ATOM 761 O O . LEU A 1 92 ? -9.387 0.441 -9.245 1.00 91.25 92 LEU A O 1
ATOM 765 N N . TRP A 1 93 ? -7.758 -0.754 -10.225 1.00 94.25 93 TRP A N 1
ATOM 766 C CA . TRP A 1 93 ? -8.476 -2.029 -10.192 1.00 94.25 93 TRP A CA 1
ATOM 767 C C . TRP A 1 93 ? -8.355 -2.777 -8.868 1.00 94.25 93 TRP A C 1
ATOM 769 O O . TRP A 1 93 ? -9.224 -3.588 -8.559 1.00 94.25 93 TRP A O 1
ATOM 779 N N . ILE A 1 94 ? -7.295 -2.539 -8.092 1.00 91.81 94 ILE A N 1
ATOM 780 C CA . ILE A 1 94 ? -7.030 -3.290 -6.859 1.00 91.81 94 ILE A CA 1
ATOM 781 C C . ILE A 1 94 ? -6.971 -2.352 -5.657 1.00 91.81 94 ILE A C 1
ATOM 783 O O . ILE A 1 94 ? -7.739 -2.534 -4.714 1.00 91.81 94 ILE A O 1
ATOM 787 N N . ASP A 1 95 ? -6.104 -1.338 -5.682 1.00 87.94 95 ASP A N 1
ATOM 788 C CA . ASP A 1 95 ? -5.846 -0.526 -4.483 1.00 87.94 95 ASP A CA 1
ATOM 789 C C . ASP A 1 95 ? -7.058 0.337 -4.097 1.00 87.94 95 ASP A C 1
ATOM 791 O O . ASP A 1 95 ? -7.517 0.306 -2.957 1.00 87.94 95 ASP A O 1
ATOM 795 N N . MET A 1 96 ? -7.660 1.043 -5.062 1.00 87.88 96 MET A N 1
ATOM 796 C CA . MET A 1 96 ? -8.865 1.846 -4.824 1.00 87.88 96 MET A CA 1
ATOM 797 C C . MET A 1 96 ? -10.058 1.048 -4.272 1.00 87.88 96 MET A C 1
ATOM 799 O O . MET A 1 96 ? -10.590 1.450 -3.232 1.00 87.88 96 MET A O 1
ATOM 803 N N . PRO A 1 97 ? -10.507 -0.061 -4.893 1.00 89.50 97 PRO A N 1
ATOM 804 C CA . PRO A 1 97 ? -11.632 -0.818 -4.354 1.00 89.50 97 PRO A CA 1
ATOM 805 C C . PRO A 1 97 ? -11.314 -1.407 -2.979 1.00 89.50 97 PRO A C 1
ATOM 807 O O . PRO A 1 97 ? -12.182 -1.398 -2.106 1.00 89.50 97 PRO A O 1
ATOM 810 N N . LEU A 1 98 ? -10.072 -1.840 -2.737 1.00 87.69 98 LEU A N 1
ATOM 811 C CA . LEU A 1 98 ? -9.652 -2.326 -1.426 1.00 87.69 98 LEU A CA 1
ATOM 812 C C . LEU A 1 98 ? -9.684 -1.213 -0.368 1.00 87.69 98 LEU A C 1
ATOM 814 O O . LEU A 1 98 ? -10.194 -1.424 0.731 1.00 87.69 98 LEU A O 1
ATOM 818 N N . MET A 1 99 ? -9.204 -0.011 -0.696 1.00 84.06 99 MET A N 1
ATOM 819 C CA . MET A 1 99 ? -9.286 1.159 0.179 1.00 84.06 99 MET A CA 1
ATOM 820 C C . MET A 1 99 ? -10.731 1.555 0.488 1.00 84.06 99 MET A C 1
ATOM 822 O O . MET A 1 99 ? -11.049 1.858 1.641 1.00 84.06 99 MET A O 1
ATOM 826 N N . MET A 1 100 ? -11.609 1.559 -0.519 1.00 83.19 100 MET A N 1
ATOM 827 C CA . MET A 1 100 ? -13.031 1.861 -0.332 1.00 83.19 100 MET A CA 1
ATOM 828 C C . MET A 1 100 ? -13.691 0.816 0.563 1.00 83.19 100 MET A C 1
ATOM 830 O O . MET A 1 100 ? -14.405 1.179 1.496 1.00 83.19 100 MET A O 1
ATOM 834 N N . LEU A 1 101 ? -13.397 -0.464 0.332 1.00 84.75 101 LEU A N 1
ATOM 835 C CA . LEU A 1 101 ? -13.896 -1.574 1.133 1.00 84.75 101 LEU A CA 1
ATOM 836 C C . LEU A 1 101 ? -13.424 -1.451 2.588 1.00 84.75 101 LEU A C 1
ATOM 838 O O . LEU A 1 101 ? -14.255 -1.414 3.491 1.00 84.75 101 LEU A O 1
ATOM 842 N N . CYS A 1 102 ? -12.123 -1.271 2.824 1.00 81.94 102 CYS A N 1
ATOM 843 C CA . CYS A 1 102 ? -11.558 -1.064 4.160 1.00 81.94 102 CYS A CA 1
ATOM 844 C C . CYS A 1 102 ? -12.156 0.161 4.869 1.00 81.94 102 CYS A C 1
ATOM 846 O O . CYS A 1 102 ? -12.465 0.098 6.059 1.00 81.94 102 CYS A O 1
ATOM 848 N N . SER A 1 103 ? -12.358 1.265 4.147 1.00 77.62 103 SER A N 1
ATOM 849 C CA . SER A 1 103 ? -12.943 2.493 4.701 1.00 77.62 103 SER A CA 1
ATOM 850 C C . SER A 1 103 ? -14.418 2.306 5.062 1.00 77.62 103 SER A C 1
ATOM 852 O O . SER A 1 103 ? -14.852 2.705 6.144 1.00 77.62 103 SER A O 1
ATOM 854 N N . PHE A 1 104 ? -15.184 1.648 4.189 1.00 78.81 104 PHE A N 1
ATOM 855 C CA . PHE A 1 104 ? -16.588 1.323 4.426 1.00 78.81 104 PHE A CA 1
ATOM 856 C C . PHE A 1 104 ? -16.746 0.421 5.650 1.00 78.81 104 PHE A C 1
ATOM 858 O O . PHE A 1 104 ? -17.532 0.703 6.552 1.00 78.81 104 PHE A O 1
ATOM 865 N N . LEU A 1 105 ? -15.940 -0.631 5.720 1.00 73.56 105 LEU A N 1
ATOM 866 C CA . LEU A 1 105 ? -15.951 -1.587 6.814 1.00 73.56 105 LEU A CA 1
ATOM 867 C C . LEU A 1 105 ? -15.468 -0.985 8.138 1.00 73.56 105 LEU A C 1
ATOM 869 O O . LEU A 1 105 ? -16.039 -1.280 9.188 1.00 73.56 105 LEU A O 1
ATOM 873 N N . SER A 1 106 ? -14.479 -0.090 8.101 1.00 72.88 106 SER A N 1
ATOM 874 C CA . SER A 1 106 ? -14.062 0.678 9.278 1.00 72.88 106 SER A CA 1
ATOM 875 C C . SER A 1 106 ? -15.203 1.553 9.812 1.00 72.88 106 SER A C 1
ATOM 877 O O . SER A 1 106 ? -15.463 1.554 11.019 1.00 72.88 106 SER A O 1
ATOM 879 N N . SER A 1 107 ? -15.935 2.227 8.918 1.00 72.44 107 SER A N 1
ATOM 880 C CA . SER A 1 107 ? -17.100 3.047 9.270 1.00 72.44 107 SER A CA 1
ATOM 881 C C . SER A 1 107 ? -18.263 2.211 9.823 1.00 72.44 107 SER A C 1
ATOM 883 O O . SER A 1 107 ? -18.856 2.568 10.843 1.00 72.44 107 SER A O 1
ATOM 885 N N . TYR A 1 108 ? -18.550 1.066 9.196 1.00 70.56 108 TYR A N 1
ATOM 886 C CA . TYR A 1 108 ? -19.649 0.177 9.576 1.00 70.56 108 TYR A CA 1
ATOM 887 C C . TYR A 1 108 ? -19.401 -0.525 10.918 1.00 70.56 108 TYR A C 1
ATOM 889 O O . TYR A 1 108 ? -20.256 -0.505 11.801 1.00 70.56 108 TYR A O 1
ATOM 897 N N . CYS A 1 109 ? -18.216 -1.112 11.111 1.00 67.38 109 CYS A N 1
ATOM 898 C CA . CYS A 1 109 ? -17.925 -1.904 12.305 1.00 67.38 109 CYS A CA 1
ATOM 899 C C . CYS A 1 109 ? -17.562 -1.050 13.529 1.00 67.38 109 CYS A C 1
ATOM 901 O O . CYS A 1 109 ? -17.619 -1.566 14.645 1.00 67.38 109 CYS A O 1
ATOM 903 N N . ARG A 1 110 ? -17.140 0.216 13.346 1.00 64.31 110 ARG A N 1
ATOM 904 C CA . ARG A 1 110 ? -16.595 1.096 14.409 1.00 64.31 110 ARG A CA 1
ATOM 905 C C . ARG A 1 110 ? -15.537 0.408 15.291 1.00 64.31 110 ARG A C 1
ATOM 907 O O . ARG A 1 110 ? -15.376 0.725 16.468 1.00 64.31 110 ARG A O 1
ATOM 914 N N . LYS A 1 111 ? -14.829 -0.567 14.722 1.00 63.22 111 LYS A N 1
ATOM 915 C CA . LYS A 1 111 ? -13.845 -1.425 15.389 1.00 63.22 111 LYS A CA 1
ATOM 916 C C . LYS A 1 111 ? -12.471 -1.179 14.776 1.00 63.22 111 LYS A C 1
ATOM 918 O O . LYS A 1 111 ? -12.357 -0.920 13.580 1.00 63.22 111 LYS A O 1
ATOM 923 N N . SER A 1 112 ? -11.418 -1.270 15.588 1.00 62.84 112 SER A N 1
ATOM 924 C CA . SER A 1 112 ? -10.038 -1.158 15.101 1.00 62.84 112 SER A CA 1
ATOM 925 C C . SER A 1 112 ? -9.708 -2.282 14.114 1.00 62.84 112 SER A C 1
ATOM 927 O O . SER A 1 112 ? -10.251 -3.381 14.228 1.00 62.84 112 SER A O 1
ATOM 929 N N . TYR A 1 113 ? -8.758 -2.039 13.205 1.00 63.25 113 TYR A N 1
ATOM 930 C CA . TYR A 1 113 ? -8.325 -2.976 12.154 1.00 63.25 113 TYR A CA 1
ATOM 931 C C . TYR A 1 113 ? -7.982 -4.393 12.668 1.00 63.25 113 TYR A C 1
ATOM 933 O O . TYR A 1 113 ? -8.240 -5.386 12.001 1.00 63.25 113 TYR A O 1
ATOM 941 N N . LEU A 1 114 ? -7.478 -4.523 13.901 1.00 60.69 114 LEU A N 1
ATOM 942 C CA . LEU A 1 114 ? -7.186 -5.827 14.524 1.00 60.69 114 LEU A CA 1
ATOM 943 C C . LEU A 1 114 ? -8.428 -6.618 14.963 1.00 60.69 114 LEU A C 1
ATOM 945 O O . LEU A 1 114 ? -8.373 -7.839 15.060 1.00 60.69 114 LEU A O 1
ATOM 949 N N . THR A 1 115 ? -9.520 -5.922 15.265 1.00 61.88 115 THR A N 1
ATOM 950 C CA . THR A 1 115 ? -10.823 -6.496 15.657 1.00 61.88 115 THR A CA 1
ATOM 951 C C . THR A 1 115 ? -11.809 -6.532 14.492 1.00 61.88 115 THR A C 1
ATOM 953 O O . THR A 1 115 ? -12.928 -7.014 14.622 1.00 61.88 115 THR A O 1
ATOM 956 N N . PHE A 1 116 ? -11.396 -5.991 13.345 1.00 65.31 116 PHE A N 1
ATOM 957 C CA . PHE A 1 116 ? -12.173 -5.961 12.119 1.00 65.31 116 PHE A CA 1
ATOM 958 C C . PHE A 1 116 ? -12.422 -7.380 11.580 1.00 65.31 116 PHE A C 1
ATOM 960 O O . PHE A 1 116 ? -13.547 -7.744 11.247 1.00 65.31 116 PHE A O 1
ATOM 967 N N . TRP A 1 117 ? -11.386 -8.217 11.617 1.00 66.44 117 TRP A N 1
ATOM 968 C CA . TRP A 1 117 ? -11.446 -9.617 11.196 1.00 66.44 117 TRP A CA 1
ATOM 969 C C . TRP A 1 117 ? -12.253 -10.519 12.134 1.00 66.44 117 TRP A C 1
ATOM 971 O O . TRP A 1 117 ? -12.521 -11.663 11.789 1.00 66.44 117 TRP A O 1
ATOM 981 N N . ASP A 1 118 ? -12.713 -10.018 13.285 1.00 64.81 118 ASP A N 1
ATOM 982 C CA . ASP A 1 118 ? -13.614 -10.780 14.157 1.00 64.81 118 ASP A CA 1
ATOM 983 C C . ASP A 1 118 ? -15.002 -10.977 13.523 1.00 64.81 118 ASP A C 1
ATOM 985 O O . ASP A 1 118 ? -15.746 -11.863 13.932 1.00 64.81 118 ASP A O 1
ATOM 989 N N . CYS A 1 119 ? -15.339 -10.189 12.495 1.00 60.44 119 CYS A N 1
ATOM 990 C CA . CYS A 1 119 ? -16.552 -10.358 11.696 1.00 60.44 119 CYS A CA 1
ATOM 991 C C . CYS A 1 119 ? -16.455 -11.501 10.669 1.00 60.44 119 CYS A C 1
ATOM 993 O O . CYS A 1 119 ? -17.488 -11.977 10.206 1.00 60.44 119 CYS A O 1
ATOM 995 N N . VAL A 1 120 ? -15.244 -11.953 10.312 1.00 64.94 120 VAL A N 1
ATOM 996 C CA . VAL A 1 120 ? -15.027 -13.072 9.381 1.00 64.94 120 VAL A CA 1
ATOM 997 C C . VAL A 1 120 ? -14.028 -14.053 10.008 1.00 64.94 120 VAL A C 1
ATOM 999 O O . VAL A 1 120 ? -12.826 -13.967 9.746 1.00 64.94 120 VAL A O 1
ATOM 1002 N N . PRO A 1 121 ? -14.503 -15.005 10.837 1.00 62.03 121 PRO A N 1
ATOM 1003 C CA . PRO A 1 121 ? -13.647 -15.880 11.645 1.00 62.03 121 PRO A CA 1
ATOM 1004 C C . PRO A 1 121 ? -12.700 -16.768 10.820 1.00 62.03 121 PRO A C 1
ATOM 1006 O O . PRO A 1 121 ? -11.681 -17.222 11.329 1.00 62.03 121 PRO A O 1
ATOM 1009 N N . LEU A 1 122 ? -12.985 -16.970 9.529 1.00 66.56 122 LEU A N 1
ATOM 1010 C CA . LEU A 1 122 ? -12.115 -17.683 8.585 1.00 66.56 122 LEU A CA 1
ATOM 1011 C C . LEU A 1 122 ? -10.764 -16.990 8.341 1.00 66.56 122 LEU A C 1
ATOM 1013 O O . LEU A 1 122 ? -9.774 -17.671 8.096 1.00 66.56 122 LEU A O 1
ATOM 1017 N N . PHE A 1 123 ? -10.700 -15.660 8.452 1.00 64.81 123 PHE A N 1
ATOM 1018 C CA . PHE A 1 123 ? -9.470 -14.882 8.252 1.00 64.81 123 PHE A CA 1
ATOM 1019 C C . PHE A 1 123 ? -8.802 -14.469 9.568 1.00 64.81 123 PHE A C 1
ATOM 1021 O O . PHE A 1 123 ? -7.871 -13.667 9.567 1.00 64.81 123 PHE A O 1
ATOM 1028 N N . GLN A 1 124 ? -9.255 -14.997 10.711 1.00 56.88 124 GLN A N 1
ATOM 1029 C CA . GLN A 1 124 ? -8.778 -14.541 12.017 1.00 56.88 124 GLN A CA 1
ATOM 1030 C C . GLN A 1 124 ? -7.328 -14.910 12.351 1.00 56.88 124 GLN A C 1
ATOM 1032 O O . GLN A 1 124 ? -6.867 -14.424 13.384 1.00 56.88 124 GLN A O 1
ATOM 1037 N N . GLY A 1 125 ? -6.634 -15.695 11.515 1.00 62.91 125 GLY A N 1
ATOM 1038 C CA . GLY A 1 125 ? -5.257 -16.147 11.739 1.00 62.91 125 GLY A CA 1
ATOM 1039 C C . GLY A 1 125 ? -5.126 -16.878 13.077 1.00 62.91 125 GLY A C 1
ATOM 1040 O O . GLY A 1 125 ? -4.995 -16.237 14.120 1.00 62.91 125 GLY A O 1
ATOM 1041 N N . LYS A 1 126 ? -5.226 -18.211 13.064 1.00 50.97 126 LYS A N 1
ATOM 1042 C CA . LYS A 1 126 ? -4.947 -19.014 14.264 1.00 50.97 126 LYS A CA 1
ATOM 1043 C C . LYS A 1 126 ? -3.458 -19.001 14.578 1.00 50.97 126 LYS A C 1
ATOM 1045 O O . LYS A 1 126 ? -2.682 -19.168 13.615 1.00 50.97 126 LYS A O 1
#

Secondary structure (DSSP, 8-state):
-------------PPPHHHHHHHHHHHHHHHHHHHHHHHHHHHHHH----HHHHHHHHHHHH--HHHHHHHHHHHHHH-HHHHHHHHHHHIIIIIHHHHHHHHHHHHHH---HHHHGGGSGGGS--